Protein AF-A0A930R3D8-F1 (afdb_monomer_lite)

pLDDT: mean 82.67, std 10.25, range [53.41, 97.69]

Structure (mmCIF, N/CA/C/O backbone):
data_AF-A0A930R3D8-F1
#
_entry.id   AF-A0A930R3D8-F1
#
loop_
_atom_site.group_PDB
_atom_site.id
_atom_site.type_symbol
_atom_site.label_atom_id
_atom_site.label_alt_id
_atom_site.label_comp_id
_atom_site.label_asym_id
_atom_site.label_entity_id
_atom_site.label_seq_id
_atom_site.pdbx_PDB_ins_code
_atom_site.Cartn_x
_atom_site.Cartn_y
_atom_site.Cartn_z
_atom_site.occupancy
_atom_site.B_iso_or_equiv
_atom_site.auth_seq_id
_atom_site.auth_comp_id
_atom_site.auth_asym_id
_atom_site.auth_atom_id
_atom_site.pdbx_PDB_model_num
ATOM 1 N N . MET A 1 1 ? -7.632 3.410 47.310 1.00 60.22 1 MET A N 1
ATOM 2 C CA . MET A 1 1 ? -8.376 2.589 46.324 1.00 60.22 1 MET A CA 1
ATOM 3 C C . MET A 1 1 ? -9.892 2.820 46.321 1.00 60.22 1 MET A C 1
ATOM 5 O O . MET A 1 1 ? -10.456 2.815 45.239 1.00 60.22 1 MET A O 1
ATOM 9 N N . MET A 1 2 ? -10.563 3.081 47.457 1.00 71.50 2 MET A N 1
ATOM 10 C CA . MET A 1 2 ? -12.026 3.315 47.477 1.00 71.50 2 MET A CA 1
ATOM 11 C C . MET A 1 2 ? -12.490 4.517 46.636 1.00 71.50 2 MET A C 1
ATOM 13 O O . MET A 1 2 ? -13.449 4.372 45.894 1.00 71.50 2 MET A O 1
ATOM 17 N N . LYS A 1 3 ? -11.764 5.647 46.664 1.00 75.94 3 LYS A N 1
ATOM 18 C CA . LYS A 1 3 ? -12.107 6.866 45.897 1.00 75.94 3 LYS A CA 1
ATOM 19 C C . LYS A 1 3 ? -12.144 6.669 44.377 1.00 75.94 3 LYS A C 1
ATOM 21 O O . LYS A 1 3 ? -12.998 7.232 43.707 1.00 75.94 3 LYS A O 1
ATOM 26 N N . LEU A 1 4 ? -11.218 5.869 43.842 1.00 78.94 4 LEU A N 1
ATOM 27 C CA . LEU A 1 4 ? -11.194 5.535 42.417 1.00 78.94 4 LEU A CA 1
ATOM 28 C C . LEU A 1 4 ? -12.401 4.660 42.063 1.00 78.94 4 LEU A C 1
ATOM 30 O O . LEU A 1 4 ? -13.044 4.865 41.045 1.00 78.94 4 LEU A O 1
ATOM 34 N N . ARG A 1 5 ? -12.742 3.712 42.940 1.00 79.50 5 ARG A N 1
ATOM 35 C CA . ARG A 1 5 ? -13.846 2.776 42.728 1.00 79.50 5 ARG A CA 1
ATOM 36 C C . ARG A 1 5 ? -15.208 3.479 42.729 1.00 79.50 5 ARG A C 1
ATOM 38 O O . ARG A 1 5 ? -15.997 3.218 41.831 1.00 79.50 5 ARG A O 1
ATOM 45 N N . THR A 1 6 ? -15.432 4.407 43.661 1.00 80.00 6 THR A N 1
ATOM 46 C CA . THR A 1 6 ? -16.634 5.258 43.674 1.00 80.00 6 THR A CA 1
ATOM 47 C C . THR A 1 6 ? -16.682 6.170 42.456 1.00 80.00 6 THR A C 1
ATOM 49 O O . THR A 1 6 ? -17.696 6.203 41.779 1.00 80.00 6 THR A O 1
ATOM 52 N N . PHE A 1 7 ? -15.563 6.803 42.082 1.00 82.06 7 PHE A N 1
ATOM 53 C CA . PHE A 1 7 ? -15.510 7.625 40.870 1.00 82.06 7 PHE A CA 1
ATOM 54 C C . PHE A 1 7 ? -15.878 6.834 39.606 1.00 82.06 7 PHE A C 1
ATOM 56 O O . PHE A 1 7 ? -16.653 7.323 38.788 1.00 82.06 7 PHE A O 1
ATOM 63 N N . LEU A 1 8 ? -15.366 5.606 39.451 1.00 82.88 8 LEU A N 1
ATOM 64 C CA . LEU A 1 8 ? -15.753 4.745 38.335 1.00 82.88 8 LEU A CA 1
ATOM 65 C C . LEU A 1 8 ? -17.245 4.413 38.374 1.00 82.88 8 LEU A C 1
ATOM 67 O O . LEU A 1 8 ? -17.882 4.502 37.333 1.00 82.88 8 LEU A O 1
ATOM 71 N N . GLN A 1 9 ? -17.789 4.057 39.542 1.00 83.00 9 GLN A N 1
ATOM 72 C CA . GLN A 1 9 ? -19.203 3.701 39.712 1.00 83.00 9 GLN A CA 1
ATOM 73 C C . GLN A 1 9 ? -20.144 4.867 39.398 1.00 83.00 9 GLN A C 1
ATOM 75 O O . GLN A 1 9 ? -21.097 4.689 38.641 1.00 83.00 9 GLN A O 1
ATOM 80 N N . ASP A 1 10 ? -19.830 6.057 39.903 1.00 90.19 10 ASP A N 1
ATOM 81 C CA . ASP A 1 10 ? -20.633 7.268 39.710 1.00 90.19 10 ASP A CA 1
ATOM 82 C C . ASP A 1 10 ? -20.630 7.729 38.242 1.00 90.19 10 ASP A C 1
ATOM 84 O O . ASP A 1 10 ? -21.551 8.408 37.793 1.00 90.19 10 ASP A O 1
ATOM 88 N N . ASN A 1 11 ? -19.614 7.324 37.470 1.00 91.19 11 ASN A N 1
ATOM 89 C CA . ASN A 1 11 ? -19.412 7.736 36.081 1.00 91.19 11 ASN A CA 1
ATOM 90 C C . ASN A 1 11 ? -19.481 6.568 35.080 1.00 91.19 11 ASN A C 1
ATOM 92 O O . ASN A 1 11 ? -19.023 6.719 33.945 1.00 91.19 11 ASN A O 1
ATOM 96 N N . ILE A 1 12 ? -20.072 5.420 35.451 1.00 92.06 12 ILE A N 1
ATOM 97 C CA . ILE A 1 12 ? -20.160 4.223 34.586 1.00 92.06 12 ILE A CA 1
ATOM 98 C C . ILE A 1 12 ? -20.716 4.566 33.201 1.00 92.06 12 ILE A C 1
ATOM 100 O O . ILE A 1 12 ? -20.154 4.142 32.196 1.00 92.06 12 ILE A O 1
ATOM 104 N N . ALA A 1 13 ? -21.788 5.358 33.128 1.00 90.69 13 ALA A N 1
ATOM 105 C CA . ALA A 1 13 ? -22.415 5.705 31.853 1.00 90.69 13 ALA A CA 1
ATOM 106 C C . ALA A 1 13 ? -21.478 6.518 30.940 1.00 90.69 13 ALA A C 1
ATOM 108 O O . ALA A 1 13 ? -21.364 6.227 29.750 1.00 90.69 13 ALA A O 1
ATOM 109 N N . ALA A 1 14 ? -20.764 7.497 31.502 1.00 92.19 14 ALA A N 1
ATOM 110 C CA . ALA A 1 14 ? -19.800 8.302 30.757 1.00 92.19 14 ALA A CA 1
ATOM 111 C C . ALA A 1 14 ? -18.609 7.455 30.283 1.00 92.19 14 ALA A C 1
ATOM 113 O O . ALA A 1 14 ? -18.182 7.590 29.138 1.00 92.19 14 ALA A O 1
ATOM 114 N N . LEU A 1 15 ? -18.125 6.541 31.129 1.00 93.38 15 LEU A N 1
ATOM 115 C CA . LEU A 1 15 ? -17.050 5.602 30.798 1.00 93.38 15 LEU A CA 1
ATOM 116 C C . LEU A 1 15 ? -17.454 4.609 29.699 1.00 93.38 15 LEU A C 1
ATOM 118 O O . LEU A 1 15 ? -16.655 4.308 28.817 1.00 93.38 15 LEU A O 1
ATOM 122 N N . LEU A 1 16 ? -18.696 4.119 29.716 1.00 95.25 16 LEU A N 1
ATOM 123 C CA . LEU A 1 16 ? -19.223 3.260 28.653 1.00 95.25 16 LEU A CA 1
ATOM 124 C C . LEU A 1 16 ? -19.338 4.017 27.329 1.00 95.25 16 LEU A C 1
ATOM 126 O O . LEU A 1 16 ? -18.991 3.476 26.282 1.00 95.25 16 LEU A O 1
ATOM 130 N N . CYS A 1 17 ? -19.780 5.274 27.371 1.00 95.50 17 CYS A N 1
ATOM 131 C CA . CYS A 1 17 ? -19.905 6.108 26.180 1.00 95.50 17 CYS A CA 1
ATOM 132 C C . CYS A 1 17 ? -18.534 6.409 25.552 1.00 95.50 17 CYS A C 1
ATOM 134 O O . CYS A 1 17 ? -18.353 6.251 24.345 1.00 95.50 17 CYS A O 1
ATOM 136 N N . THR A 1 18 ? -17.532 6.765 26.364 1.00 95.31 18 THR A N 1
ATOM 137 C CA . THR A 1 18 ? -16.163 6.984 25.871 1.00 95.31 18 THR A CA 1
ATOM 138 C C . THR A 1 18 ? -15.526 5.700 25.352 1.00 95.31 18 THR A C 1
ATOM 140 O O . THR A 1 18 ? -14.881 5.734 24.305 1.00 95.31 18 THR A O 1
ATOM 143 N N . ALA A 1 19 ? -15.746 4.559 26.013 1.00 96.25 19 ALA A N 1
ATOM 144 C CA . ALA A 1 19 ? -15.289 3.263 25.517 1.00 96.25 19 ALA A CA 1
ATOM 145 C C . ALA A 1 19 ? -15.926 2.916 24.162 1.00 96.25 19 ALA A C 1
ATOM 147 O O . ALA A 1 19 ? -15.223 2.500 23.243 1.00 96.25 19 ALA A O 1
ATOM 148 N N . LEU A 1 20 ? -17.234 3.143 24.007 1.00 97.38 20 LEU A N 1
ATOM 149 C CA . LEU A 1 20 ? -17.939 2.911 22.748 1.00 97.38 20 LEU A CA 1
ATOM 150 C C . LEU A 1 20 ? -17.390 3.804 21.624 1.00 97.38 20 LEU A C 1
ATOM 152 O O . LEU A 1 20 ? -17.111 3.310 20.533 1.00 97.38 20 LEU A O 1
ATOM 156 N N . LEU A 1 21 ? -17.174 5.094 21.895 1.00 97.69 21 LEU A N 1
ATOM 157 C CA . LEU A 1 21 ? -16.573 6.029 20.938 1.00 97.69 21 LEU A CA 1
ATOM 158 C C . LEU A 1 21 ? -15.154 5.612 20.535 1.00 97.69 21 LEU A C 1
ATOM 160 O O . LEU A 1 21 ? -14.812 5.676 19.352 1.00 97.69 21 LEU A O 1
ATOM 164 N N . ALA A 1 22 ? -14.341 5.153 21.488 1.00 97.50 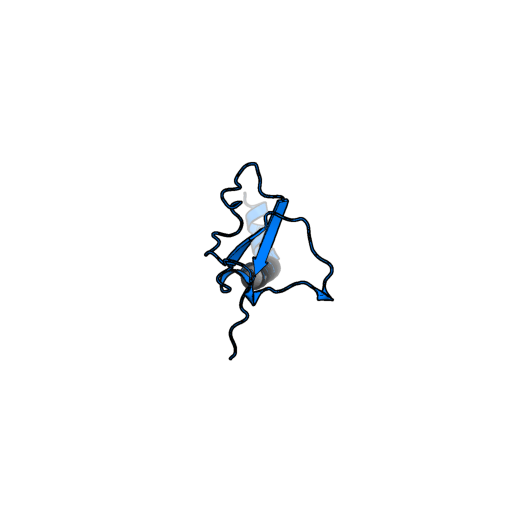22 ALA A N 1
ATOM 165 C CA . ALA A 1 22 ? -13.001 4.650 21.206 1.00 97.50 22 ALA A CA 1
ATOM 166 C C . ALA A 1 22 ? -13.051 3.405 20.309 1.00 97.50 22 ALA A C 1
ATOM 168 O O . ALA A 1 22 ? -12.338 3.343 19.309 1.00 97.50 22 ALA A O 1
ATOM 169 N N . VAL A 1 23 ? -13.938 2.450 20.607 1.00 97.50 23 VAL A N 1
ATOM 170 C CA . VAL A 1 23 ? -14.129 1.240 19.791 1.00 97.50 23 VAL A CA 1
ATOM 171 C C . VAL A 1 23 ? -14.569 1.602 18.374 1.00 97.50 23 VAL A C 1
ATOM 173 O O . VAL A 1 23 ? -13.957 1.136 17.415 1.00 97.50 23 VAL A O 1
ATOM 176 N N 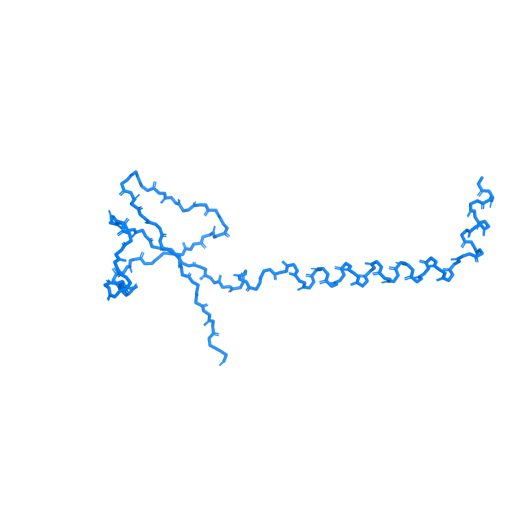. MET A 1 24 ? -15.568 2.473 18.221 1.00 97.38 24 MET A N 1
ATOM 177 C CA . MET A 1 24 ? -16.034 2.925 16.906 1.00 97.38 24 MET A CA 1
ATOM 178 C C . MET A 1 24 ? -14.931 3.637 16.119 1.00 97.38 24 MET A C 1
ATOM 180 O O . MET A 1 24 ? -14.777 3.386 14.926 1.00 97.38 24 MET A O 1
ATOM 184 N N . SER A 1 25 ? -14.123 4.465 16.783 1.00 95.94 25 SER A N 1
ATOM 185 C CA . SER A 1 25 ? -12.984 5.145 16.154 1.00 95.94 25 SER A CA 1
ATOM 186 C C . SER A 1 25 ? -11.921 4.153 15.683 1.00 95.94 25 SER A C 1
ATOM 188 O O . SER A 1 25 ? -11.416 4.278 14.570 1.00 95.94 25 SER A O 1
ATOM 190 N N . ILE A 1 26 ? -11.612 3.132 16.491 1.00 94.94 26 ILE A N 1
ATOM 191 C CA . ILE A 1 26 ? -10.676 2.062 16.117 1.00 94.94 26 ILE A CA 1
ATOM 192 C C . ILE A 1 26 ? -11.223 1.266 14.931 1.00 94.94 26 ILE A C 1
ATOM 194 O O . ILE A 1 26 ? -10.477 0.986 13.998 1.00 94.94 26 ILE A O 1
ATOM 198 N N . ILE A 1 27 ? -12.511 0.915 14.933 1.00 93.06 27 ILE A N 1
ATOM 199 C CA . ILE A 1 27 ? -13.145 0.197 13.819 1.00 93.06 27 ILE A CA 1
ATOM 200 C C . ILE A 1 27 ? -13.086 1.042 12.545 1.00 93.06 27 ILE A C 1
ATOM 202 O O . ILE A 1 27 ? -12.636 0.544 11.516 1.00 93.06 27 ILE A O 1
ATOM 206 N N . ALA A 1 28 ? -13.473 2.317 12.615 1.00 91.44 28 ALA A N 1
ATOM 207 C CA . ALA A 1 28 ? -13.408 3.235 11.483 1.00 91.44 28 ALA A CA 1
ATOM 208 C C . ALA A 1 28 ? -11.976 3.357 10.944 1.00 91.44 28 ALA A C 1
ATOM 210 O O . ALA A 1 28 ? -11.758 3.209 9.744 1.00 91.44 28 ALA A O 1
ATOM 211 N N . TRP A 1 29 ? -10.989 3.525 11.829 1.00 88.25 29 TRP A N 1
ATOM 212 C CA . TRP A 1 29 ? -9.579 3.527 11.449 1.00 88.25 29 TRP A CA 1
ATOM 213 C C . TRP A 1 29 ? -9.199 2.237 10.728 1.00 88.25 29 TRP A C 1
ATOM 215 O O . TRP A 1 29 ? -8.627 2.285 9.645 1.00 88.25 29 TRP A O 1
ATOM 225 N N . ARG A 1 30 ? -9.560 1.075 11.283 1.00 85.88 30 ARG A N 1
ATOM 226 C CA . ARG A 1 30 ? -9.241 -0.242 10.711 1.00 85.88 30 ARG A CA 1
ATOM 227 C C . ARG A 1 30 ? -9.910 -0.480 9.365 1.00 85.88 30 ARG A C 1
ATOM 229 O O . ARG A 1 30 ? -9.295 -1.143 8.544 1.00 85.88 30 ARG A O 1
ATOM 236 N N . LEU A 1 31 ? -11.102 0.062 9.126 1.00 82.25 31 LEU A N 1
ATOM 237 C CA . LEU A 1 31 ? -11.774 0.019 7.823 1.00 82.25 31 LEU A CA 1
ATOM 238 C C . LEU A 1 31 ? -11.111 0.938 6.790 1.00 82.25 31 LEU A C 1
ATOM 240 O O . LEU A 1 31 ? -11.118 0.614 5.609 1.00 82.25 31 LEU A O 1
ATOM 244 N N . LEU A 1 32 ? -10.502 2.041 7.230 1.00 77.12 32 LEU A N 1
ATOM 245 C CA . LEU A 1 32 ? -9.706 2.938 6.383 1.00 77.12 32 LEU A CA 1
ATOM 246 C C . LEU A 1 32 ? -8.256 2.460 6.189 1.00 77.12 32 LEU A C 1
ATOM 248 O O . LEU A 1 32 ? -7.570 2.930 5.289 1.00 77.12 32 LEU A O 1
ATOM 252 N N . THR A 1 33 ? -7.762 1.558 7.046 1.00 68.06 33 THR A N 1
ATOM 253 C CA . THR A 1 33 ? -6.365 1.095 7.025 1.00 68.06 33 THR A CA 1
ATOM 254 C C . THR A 1 33 ? -6.014 0.140 5.874 1.00 68.06 33 THR A C 1
ATOM 256 O O . THR A 1 33 ? -4.862 0.205 5.437 1.00 68.06 33 THR A O 1
ATOM 259 N N . PRO A 1 34 ? -6.875 -0.779 5.376 1.00 65.81 34 PRO A N 1
ATOM 260 C CA . PRO A 1 34 ? -6.523 -1.516 4.173 1.00 65.81 34 PRO A CA 1
ATOM 261 C C . PRO A 1 34 ? -6.379 -0.504 3.039 1.00 65.81 34 PRO A C 1
ATOM 263 O O . PRO A 1 34 ? -7.364 0.084 2.603 1.00 65.81 34 PRO A O 1
ATOM 266 N N . SER A 1 35 ? -5.138 -0.295 2.586 1.00 58.75 35 SER A N 1
ATOM 267 C CA . SER A 1 35 ? -4.891 0.398 1.326 1.00 58.75 35 SER A CA 1
ATOM 268 C C . SER A 1 35 ? -5.742 -0.323 0.274 1.00 58.75 35 SER A C 1
ATOM 270 O O . SER A 1 35 ? -5.598 -1.547 0.136 1.00 58.75 35 SER A O 1
ATOM 272 N N . PRO A 1 36 ? -6.640 0.391 -0.428 1.00 57.59 36 PRO A N 1
ATOM 273 C CA . PRO A 1 36 ? -7.393 -0.168 -1.551 1.00 5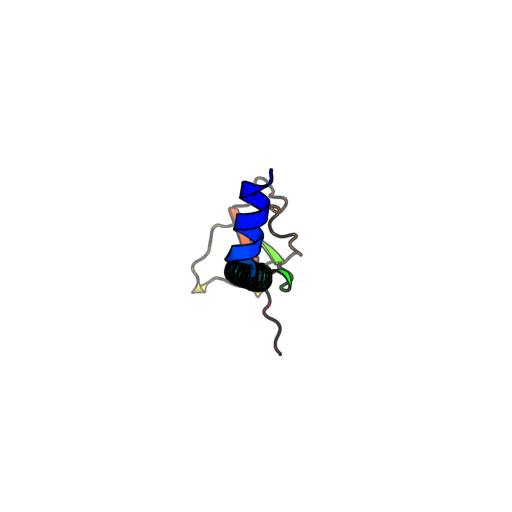7.59 36 PRO A CA 1
ATOM 274 C C . PRO A 1 36 ? -6.461 -0.872 -2.551 1.00 57.59 36 PRO A C 1
ATOM 276 O O . PRO A 1 36 ? -6.826 -1.865 -3.174 1.00 57.59 36 PRO A O 1
ATOM 279 N N . ASP A 1 37 ? -5.215 -0.408 -2.614 1.00 53.41 37 ASP A N 1
ATOM 280 C CA . ASP A 1 37 ? -4.179 -0.852 -3.535 1.00 53.41 37 ASP A CA 1
ATOM 281 C C . ASP A 1 37 ? -3.543 -2.191 -3.143 1.00 53.41 37 ASP A C 1
ATOM 283 O O . ASP A 1 37 ? -2.902 -2.816 -3.979 1.00 53.41 37 ASP A O 1
ATOM 287 N N . ARG A 1 38 ? -3.742 -2.701 -1.913 1.00 54.44 38 ARG A N 1
ATOM 288 C CA . ARG A 1 38 ? -3.205 -4.021 -1.509 1.00 54.44 38 ARG A CA 1
ATOM 289 C C . ARG A 1 38 ? -3.831 -5.177 -2.299 1.00 54.44 38 ARG A C 1
ATOM 291 O O . ARG A 1 38 ? -3.272 -6.268 -2.325 1.00 54.44 38 ARG A O 1
ATOM 298 N N . GLN A 1 39 ? -4.998 -4.957 -2.903 1.00 61.09 39 GLN A N 1
ATOM 299 C CA . GLN A 1 39 ? -5.644 -5.938 -3.779 1.00 61.09 39 GLN A CA 1
ATOM 300 C C . GLN A 1 39 ? -5.184 -5.832 -5.236 1.00 61.09 39 GLN A C 1
ATOM 302 O O . GLN A 1 39 ? -5.402 -6.763 -6.009 1.00 61.09 39 GLN A O 1
ATOM 307 N N . LEU A 1 40 ? -4.549 -4.726 -5.617 1.00 74.44 40 LEU A N 1
ATOM 308 C CA . LEU A 1 40 ? -4.041 -4.525 -6.964 1.00 74.44 40 LEU A CA 1
ATOM 309 C C . LEU A 1 40 ? -2.667 -5.188 -7.036 1.00 74.44 40 LEU A C 1
ATOM 311 O O . LEU A 1 40 ? -1.770 -4.829 -6.280 1.00 74.44 40 LEU A O 1
ATOM 315 N N . THR A 1 41 ? -2.505 -6.171 -7.921 1.00 80.94 41 THR A N 1
ATOM 316 C CA . THR A 1 41 ? -1.198 -6.805 -8.139 1.00 80.94 41 THR A CA 1
ATOM 317 C C . THR A 1 41 ? -0.343 -5.830 -8.943 1.00 80.94 41 THR A C 1
ATOM 319 O O . THR A 1 41 ? -0.627 -5.639 -10.129 1.00 80.94 41 THR A O 1
ATOM 322 N N . PRO A 1 42 ? 0.656 -5.161 -8.339 1.00 87.12 42 PRO A N 1
ATOM 323 C CA . PRO A 1 42 ? 1.437 -4.196 -9.078 1.00 87.12 42 PRO A CA 1
ATOM 324 C C . PRO A 1 42 ? 2.409 -4.914 -10.006 1.00 87.12 42 PRO A C 1
ATOM 326 O O . PRO A 1 42 ? 2.912 -6.005 -9.718 1.00 87.12 42 PRO A O 1
ATOM 329 N N . THR A 1 43 ? 2.724 -4.249 -11.104 1.00 90.81 43 THR A N 1
ATOM 330 C CA . THR A 1 43 ? 3.817 -4.632 -11.990 1.00 90.81 43 THR A CA 1
ATOM 331 C C . THR A 1 43 ? 4.774 -3.466 -12.152 1.00 90.81 43 THR A C 1
ATOM 333 O O . THR A 1 43 ? 4.408 -2.302 -11.965 1.00 90.81 43 THR A O 1
ATOM 336 N N . TYR A 1 44 ? 6.021 -3.779 -12.475 1.00 90.94 44 TYR A N 1
ATOM 337 C CA . TYR A 1 44 ? 7.033 -2.784 -12.775 1.00 90.94 44 TYR A CA 1
ATOM 338 C C . TYR A 1 44 ? 7.741 -3.111 -14.082 1.00 90.94 44 TYR A C 1
ATOM 340 O O . TYR A 1 44 ? 7.832 -4.272 -14.477 1.00 90.94 44 TYR A O 1
ATOM 348 N N . ALA A 1 45 ? 8.257 -2.085 -14.743 1.00 90.44 45 ALA A N 1
ATOM 349 C CA . ALA A 1 45 ? 9.131 -2.234 -15.892 1.00 90.44 45 ALA A CA 1
ATOM 350 C C . ALA A 1 45 ? 10.355 -1.337 -15.722 1.00 90.44 45 ALA A C 1
ATOM 352 O O . ALA A 1 45 ? 10.252 -0.201 -15.252 1.00 90.44 45 ALA A O 1
ATOM 353 N N . LEU A 1 46 ? 11.516 -1.859 -16.100 1.00 88.25 46 LEU A N 1
ATOM 354 C CA . LEU A 1 46 ? 12.756 -1.094 -16.153 1.00 88.25 46 LEU A CA 1
ATOM 355 C C . LEU A 1 46 ? 12.863 -0.427 -17.523 1.00 88.25 46 LEU A C 1
ATOM 357 O O . LEU A 1 46 ? 12.460 -1.012 -18.530 1.00 88.25 46 LEU A O 1
ATOM 361 N N . ALA A 1 47 ? 13.410 0.781 -17.557 1.00 81.94 47 ALA A N 1
ATOM 362 C CA . ALA A 1 47 ? 13.746 1.445 -18.802 1.00 81.94 47 ALA A CA 1
ATOM 363 C C . ALA A 1 47 ? 15.168 1.991 -18.775 1.00 81.94 47 ALA A C 1
ATOM 365 O O . ALA A 1 47 ? 15.593 2.648 -17.819 1.00 81.94 47 ALA A O 1
ATOM 366 N N . ASP A 1 48 ? 15.864 1.741 -19.879 1.00 74.31 48 ASP A N 1
ATOM 367 C CA . ASP A 1 48 ? 17.251 2.152 -20.105 1.00 74.31 48 ASP A CA 1
ATOM 368 C C . ASP A 1 48 ? 17.355 3.646 -20.449 1.00 74.31 48 ASP A C 1
ATOM 370 O O . ASP A 1 48 ? 18.418 4.255 -20.359 1.00 74.31 48 ASP A O 1
ATOM 374 N N . THR A 1 49 ? 16.236 4.264 -20.833 1.00 69.69 49 THR A N 1
ATOM 375 C CA . THR A 1 49 ? 16.142 5.686 -21.166 1.00 69.69 49 THR A CA 1
ATOM 376 C C . THR A 1 49 ? 15.256 6.427 -20.176 1.00 69.69 49 THR A C 1
ATOM 378 O O . THR A 1 49 ? 14.229 5.911 -19.728 1.00 69.69 49 THR A O 1
ATOM 381 N N . ALA A 1 50 ? 15.628 7.673 -19.878 1.00 69.69 50 ALA A N 1
ATOM 382 C CA . ALA A 1 50 ? 14.805 8.581 -19.087 1.00 69.69 50 ALA A CA 1
ATOM 383 C C . ALA A 1 50 ? 13.413 8.789 -19.719 1.00 69.69 50 ALA A C 1
ATOM 385 O O . ALA A 1 50 ? 13.222 8.564 -20.915 1.00 69.69 50 ALA A O 1
ATOM 386 N N . LEU A 1 51 ? 12.459 9.222 -18.888 1.00 71.31 51 LEU A N 1
ATOM 387 C CA . LEU A 1 51 ? 11.043 9.410 -19.218 1.00 71.31 51 LEU A CA 1
ATOM 388 C C . LEU A 1 51 ? 10.840 10.052 -20.610 1.00 71.31 51 LEU A C 1
ATOM 390 O O . LEU A 1 51 ? 11.192 11.224 -20.778 1.00 71.31 51 LEU A O 1
ATOM 394 N N . PRO A 1 52 ? 10.283 9.327 -21.604 1.00 74.94 52 PRO A N 1
ATOM 395 C CA . PRO A 1 52 ? 9.982 9.913 -22.898 1.00 74.94 52 PRO A CA 1
ATOM 396 C C . PRO A 1 52 ? 8.828 10.917 -22.760 1.00 74.94 52 PRO A C 1
ATOM 398 O O . PRO A 1 52 ? 8.055 10.861 -21.794 1.00 74.94 52 PRO A O 1
ATOM 401 N N . PRO A 1 53 ? 8.664 11.837 -23.723 1.00 81.06 53 PRO A N 1
ATOM 402 C CA . PRO A 1 53 ? 7.460 12.650 -23.811 1.00 81.06 53 PRO A CA 1
ATOM 403 C C . PRO A 1 53 ? 6.202 11.773 -23.751 1.00 81.06 53 PRO A C 1
ATOM 405 O O . PRO A 1 53 ? 6.163 10.706 -24.356 1.00 81.06 53 PRO A O 1
ATOM 408 N N . LEU A 1 54 ? 5.146 12.229 -23.067 1.00 77.44 54 LEU A N 1
ATOM 409 C CA . LEU A 1 54 ? 3.937 11.418 -22.845 1.00 77.44 54 LEU A CA 1
ATOM 410 C C . LEU A 1 54 ? 3.306 10.887 -24.148 1.00 77.44 54 LEU A C 1
ATOM 412 O O . LEU A 1 54 ? 2.727 9.808 -24.148 1.00 77.44 54 LEU A O 1
ATOM 416 N N . HIS A 1 55 ? 3.432 11.623 -25.258 1.00 83.19 55 HIS A N 1
ATOM 417 C CA . HIS A 1 55 ? 2.917 11.203 -26.566 1.00 83.19 55 HIS A CA 1
ATOM 418 C C . HIS A 1 55 ? 3.688 10.025 -27.183 1.00 83.19 55 HIS A C 1
ATOM 420 O O . HIS A 1 55 ? 3.114 9.270 -27.963 1.00 83.19 55 HIS A O 1
ATOM 426 N N . ASP A 1 56 ? 4.951 9.852 -26.800 1.00 81.38 56 ASP A N 1
ATOM 427 C CA . ASP A 1 56 ? 5.821 8.758 -27.234 1.00 81.38 56 ASP A CA 1
ATOM 428 C C . ASP A 1 56 ? 5.859 7.615 -26.208 1.00 81.38 56 ASP A C 1
ATOM 430 O O . ASP A 1 56 ? 6.531 6.604 -26.419 1.00 81.38 56 ASP A O 1
ATOM 434 N N . PHE A 1 57 ? 5.149 7.746 -25.081 1.00 84.62 57 PHE A N 1
ATOM 435 C CA . PHE A 1 57 ? 5.103 6.706 -24.063 1.00 84.62 57 PHE A CA 1
ATOM 436 C C . PHE A 1 57 ? 4.262 5.520 -24.543 1.00 84.62 57 PHE A C 1
ATOM 438 O O . PHE A 1 57 ? 3.059 5.625 -24.787 1.00 84.62 57 PHE A O 1
ATOM 445 N N . ARG A 1 58 ? 4.913 4.362 -24.651 1.00 85.56 58 ARG A N 1
ATOM 446 C CA . ARG A 1 58 ? 4.322 3.108 -25.123 1.00 85.56 58 ARG A CA 1
ATOM 447 C C . ARG A 1 58 ? 4.427 2.048 -24.036 1.00 85.56 58 ARG A C 1
ATOM 449 O O . ARG A 1 58 ? 5.420 1.332 -23.952 1.00 85.56 58 ARG A O 1
ATOM 456 N N . ALA A 1 59 ? 3.398 1.960 -23.190 1.00 85.38 59 ALA A N 1
ATOM 457 C CA . ALA A 1 59 ? 3.328 0.965 -22.115 1.00 85.38 59 ALA A CA 1
ATOM 458 C C . ALA A 1 59 ? 3.379 -0.479 -22.646 1.00 85.38 59 ALA A C 1
ATOM 460 O O . ALA A 1 59 ? 3.908 -1.364 -21.983 1.00 85.38 59 ALA A O 1
ATOM 461 N N . ASP A 1 60 ? 2.858 -0.702 -23.854 1.00 86.25 60 ASP A N 1
ATOM 462 C CA . ASP A 1 60 ? 2.866 -1.976 -24.576 1.00 86.25 60 ASP A CA 1
ATOM 463 C C . ASP A 1 60 ? 4.270 -2.419 -25.018 1.00 86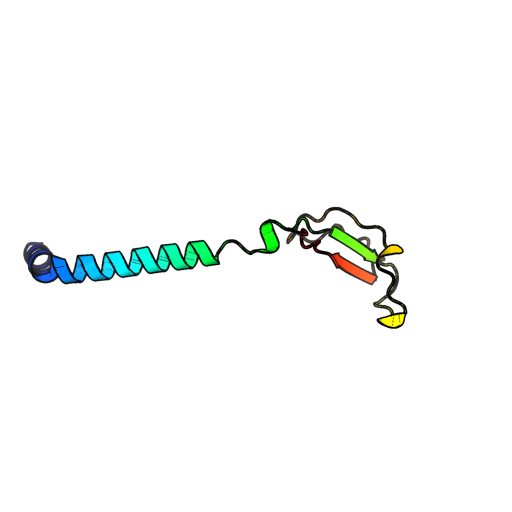.25 60 ASP A C 1
ATOM 465 O O . ASP A 1 60 ? 4.498 -3.608 -25.219 1.00 86.25 60 ASP A O 1
ATOM 469 N N . ALA A 1 61 ? 5.215 -1.484 -25.147 1.00 87.69 61 ALA A N 1
ATOM 470 C CA . ALA A 1 61 ? 6.596 -1.778 -25.528 1.00 87.69 61 ALA A CA 1
ATOM 471 C C . ALA A 1 61 ? 7.496 -2.153 -24.334 1.00 87.69 61 ALA A C 1
ATOM 473 O O . ALA A 1 61 ? 8.643 -2.554 -24.535 1.00 87.69 61 ALA A O 1
ATOM 474 N N . LEU A 1 62 ? 7.006 -2.008 -23.098 1.00 88.00 62 LEU A N 1
ATOM 475 C CA . LEU A 1 62 ? 7.762 -2.286 -21.879 1.00 88.00 62 LEU A CA 1
ATOM 476 C C . LEU A 1 62 ? 7.641 -3.756 -21.457 1.00 88.00 62 LEU A C 1
ATOM 478 O O . LEU A 1 62 ? 6.595 -4.389 -21.601 1.00 88.00 62 LEU A O 1
ATOM 482 N N . VAL A 1 63 ? 8.714 -4.287 -20.865 1.00 89.56 63 VAL A N 1
ATOM 483 C CA . VAL A 1 63 ? 8.721 -5.634 -20.282 1.00 89.56 63 VAL A CA 1
ATOM 484 C C . VAL A 1 63 ? 8.285 -5.550 -18.820 1.00 89.56 63 VAL A C 1
ATOM 486 O O . VAL A 1 63 ? 9.082 -5.221 -17.939 1.00 89.56 63 VAL A O 1
ATOM 489 N N . TRP A 1 64 ? 7.008 -5.843 -18.574 1.00 91.25 64 TRP A N 1
ATOM 490 C CA . TRP A 1 64 ? 6.402 -5.819 -17.242 1.00 91.25 64 TRP A CA 1
ATOM 491 C C . TRP A 1 64 ? 6.737 -7.070 -16.429 1.00 91.25 64 TRP A C 1
ATOM 493 O O . TRP A 1 64 ? 6.698 -8.192 -16.933 1.00 91.25 64 TRP A O 1
ATOM 503 N N . GLN A 1 65 ? 7.030 -6.870 -15.149 1.00 90.94 65 GLN A N 1
ATOM 504 C CA . GLN A 1 65 ? 7.364 -7.913 -14.185 1.00 90.94 65 GLN A CA 1
ATOM 505 C C . GLN A 1 65 ? 6.522 -7.746 -12.912 1.00 90.94 65 GLN A C 1
ATOM 507 O O . GLN A 1 65 ? 6.202 -6.612 -12.547 1.00 90.94 65 GLN A O 1
ATOM 512 N N . PRO A 1 66 ? 6.155 -8.840 -12.217 1.00 89.56 66 PRO A N 1
ATOM 513 C CA . PRO A 1 66 ? 5.455 -8.759 -10.936 1.00 89.56 66 PRO A CA 1
ATOM 514 C C . PRO A 1 66 ? 6.248 -7.943 -9.915 1.00 89.56 66 PRO A C 1
ATOM 516 O O . PRO A 1 66 ? 7.465 -8.100 -9.815 1.00 89.56 66 PRO A O 1
ATOM 519 N N . TYR A 1 67 ? 5.564 -7.101 -9.142 1.00 88.25 67 TYR A N 1
ATOM 520 C CA . TYR A 1 67 ? 6.205 -6.228 -8.166 1.00 88.25 67 TYR A CA 1
ATOM 521 C C . TYR A 1 67 ? 5.755 -6.519 -6.732 1.00 88.25 67 TYR A C 1
ATOM 523 O O . TYR A 1 67 ? 4.568 -6.443 -6.420 1.00 88.25 67 TYR A O 1
ATOM 531 N N . ASP A 1 68 ? 6.711 -6.783 -5.838 1.00 84.25 68 ASP A N 1
ATOM 532 C CA . ASP A 1 68 ? 6.463 -6.923 -4.397 1.00 84.25 68 ASP A CA 1
ATOM 533 C C . ASP A 1 68 ? 6.519 -5.553 -3.692 1.00 84.25 68 ASP A C 1
ATOM 535 O O . ASP A 1 68 ? 7.439 -5.229 -2.939 1.00 84.25 68 ASP A O 1
ATOM 539 N N . TYR A 1 69 ? 5.549 -4.689 -4.003 1.00 79.56 69 TYR A N 1
ATOM 540 C CA . TYR A 1 69 ? 5.464 -3.346 -3.423 1.00 79.56 69 TYR A CA 1
ATOM 541 C C . TYR A 1 69 ? 5.253 -3.400 -1.893 1.00 79.56 69 TYR A C 1
ATOM 543 O O . TYR A 1 69 ? 4.402 -4.157 -1.421 1.00 79.56 69 TYR A O 1
ATOM 551 N N . PRO A 1 70 ? 5.926 -2.547 -1.092 1.00 81.56 70 PRO A N 1
ATOM 552 C CA . PRO A 1 70 ? 6.773 -1.418 -1.488 1.00 81.56 70 PRO A CA 1
ATOM 553 C C . PRO A 1 70 ? 8.278 -1.714 -1.500 1.00 81.56 70 PRO A C 1
ATOM 555 O O . PRO A 1 70 ? 9.069 -0.768 -1.504 1.00 81.56 70 PRO A O 1
ATOM 558 N N . ALA A 1 71 ? 8.698 -2.981 -1.445 1.00 85.69 71 ALA A N 1
ATOM 559 C CA . ALA A 1 71 ? 10.120 -3.301 -1.472 1.00 85.69 71 ALA A CA 1
ATOM 560 C C . ALA A 1 71 ? 10.707 -2.851 -2.820 1.00 85.69 71 ALA A C 1
ATOM 562 O O . ALA A 1 71 ? 10.138 -3.197 -3.846 1.00 85.69 71 ALA A O 1
ATOM 563 N N . PRO A 1 72 ? 11.806 -2.078 -2.857 1.00 80.75 72 PRO A N 1
ATOM 564 C CA . PRO A 1 72 ? 12.366 -1.607 -4.117 1.00 80.75 72 PRO A CA 1
ATOM 565 C C . PRO A 1 72 ? 12.774 -2.801 -4.996 1.00 80.75 72 PRO A C 1
ATOM 567 O O . PRO A 1 72 ? 13.372 -3.753 -4.483 1.00 80.75 72 PRO A O 1
ATOM 570 N N . PRO A 1 73 ? 12.475 -2.771 -6.308 1.00 80.88 73 PRO A N 1
ATOM 571 C CA . PRO A 1 73 ? 12.854 -3.855 -7.201 1.00 80.88 73 PRO A CA 1
ATOM 572 C C . PRO A 1 73 ? 14.385 -3.918 -7.341 1.00 80.88 73 PRO A C 1
ATOM 574 O O . PRO A 1 73 ? 15.072 -2.929 -7.069 1.00 80.88 73 PRO A O 1
ATOM 577 N N . PRO A 1 74 ? 14.957 -5.054 -7.770 1.00 82.69 74 PRO A N 1
ATOM 578 C CA . PRO A 1 74 ? 16.381 -5.129 -8.072 1.00 82.69 74 PRO A CA 1
ATOM 579 C C . PRO A 1 74 ? 16.706 -4.196 -9.247 1.00 82.69 74 PRO A C 1
ATOM 581 O O . PRO A 1 74 ? 16.243 -4.414 -10.365 1.00 82.69 74 PRO A O 1
ATOM 584 N N . LEU A 1 75 ? 17.492 -3.150 -8.981 1.00 82.38 75 LEU A N 1
ATOM 585 C CA . LEU A 1 75 ? 17.878 -2.138 -9.965 1.00 82.38 75 LEU A CA 1
ATOM 586 C C . LEU A 1 75 ? 19.288 -2.433 -10.494 1.00 82.38 75 LEU A C 1
ATOM 588 O O . LEU A 1 75 ? 20.252 -2.271 -9.741 1.00 82.38 75 LEU A O 1
ATOM 592 N N . PRO A 1 76 ? 19.444 -2.859 -11.761 1.00 80.62 76 PRO A N 1
ATOM 593 C CA . PRO A 1 76 ? 20.745 -2.853 -12.413 1.00 80.62 76 PRO A CA 1
ATOM 594 C C . PRO A 1 76 ? 21.334 -1.439 -12.431 1.00 80.62 76 PRO A C 1
ATOM 596 O O . PRO A 1 76 ? 20.594 -0.464 -12.568 1.00 80.62 76 PRO A O 1
ATOM 599 N N . THR A 1 77 ? 22.662 -1.336 -12.341 1.00 76.00 77 THR A N 1
ATOM 600 C CA . THR A 1 77 ? 23.411 -0.065 -12.295 1.00 76.00 77 THR A CA 1
ATOM 601 C C . THR A 1 77 ? 23.077 0.883 -13.451 1.00 76.00 77 THR A C 1
ATOM 603 O O . THR A 1 77 ? 23.131 2.096 -13.277 1.00 76.00 77 THR A O 1
ATOM 606 N N . ASP A 1 78 ? 22.678 0.330 -14.597 1.00 76.94 78 ASP A N 1
ATOM 607 C CA . ASP A 1 78 ? 22.403 1.073 -15.830 1.00 76.94 78 ASP A CA 1
ATOM 608 C C . ASP A 1 78 ? 20.915 1.447 -16.002 1.00 76.94 78 ASP A C 1
ATOM 610 O O . ASP A 1 78 ? 20.515 1.963 -17.043 1.00 76.94 78 ASP A O 1
ATOM 614 N N . THR A 1 79 ? 20.073 1.205 -14.989 1.00 77.12 79 THR A N 1
ATOM 615 C CA . THR A 1 79 ? 18.639 1.536 -15.047 1.00 77.12 79 THR A CA 1
ATOM 616 C C . THR A 1 79 ? 18.428 3.043 -14.922 1.00 77.12 79 THR A C 1
ATOM 618 O O . THR A 1 79 ? 18.729 3.629 -13.880 1.00 77.12 79 THR A O 1
ATOM 621 N N . ALA A 1 80 ? 17.831 3.672 -15.936 1.00 81.31 80 ALA A N 1
ATOM 622 C CA . ALA A 1 80 ? 17.521 5.101 -15.909 1.00 81.31 80 ALA A CA 1
ATOM 623 C C . ALA A 1 80 ? 16.179 5.410 -15.225 1.00 81.31 80 ALA A C 1
ATOM 625 O O . ALA A 1 80 ? 16.041 6.447 -14.573 1.00 81.31 80 ALA A O 1
ATOM 626 N N . ALA A 1 81 ? 15.183 4.533 -15.374 1.00 84.25 81 ALA A N 1
ATOM 627 C CA . ALA A 1 81 ? 13.854 4.726 -14.803 1.00 84.25 81 ALA A CA 1
ATOM 628 C C . ALA A 1 81 ? 13.158 3.403 -14.445 1.00 84.25 81 ALA A C 1
ATOM 630 O O . ALA A 1 81 ? 13.408 2.356 -15.044 1.00 84.25 81 ALA A O 1
ATOM 631 N N . VAL A 1 82 ? 12.233 3.488 -13.485 1.00 87.38 82 VAL A N 1
ATOM 632 C CA . VAL A 1 82 ? 11.312 2.410 -13.107 1.00 87.38 82 VAL A CA 1
ATOM 633 C C . VAL A 1 82 ? 9.891 2.899 -13.336 1.00 87.38 82 VAL A C 1
ATOM 635 O O . VAL A 1 82 ? 9.471 3.891 -12.738 1.00 87.38 82 VAL A O 1
ATOM 638 N N . TYR A 1 83 ? 9.148 2.195 -14.178 1.00 87.88 83 TYR A N 1
ATOM 639 C CA . TYR A 1 83 ? 7.716 2.400 -14.356 1.00 87.88 83 TYR A CA 1
ATOM 640 C C . TYR A 1 83 ? 6.942 1.450 -13.458 1.00 87.88 83 TYR A C 1
ATOM 642 O O . TYR A 1 83 ? 7.326 0.293 -13.311 1.00 87.88 83 TYR A O 1
ATOM 650 N N . LEU A 1 84 ? 5.845 1.936 -12.883 1.00 89.12 84 LEU A N 1
ATOM 651 C CA . LEU A 1 84 ? 4.932 1.156 -12.054 1.00 89.12 84 LEU A CA 1
ATOM 652 C C . LEU A 1 84 ? 3.544 1.178 -12.682 1.00 89.12 84 LEU A C 1
ATOM 654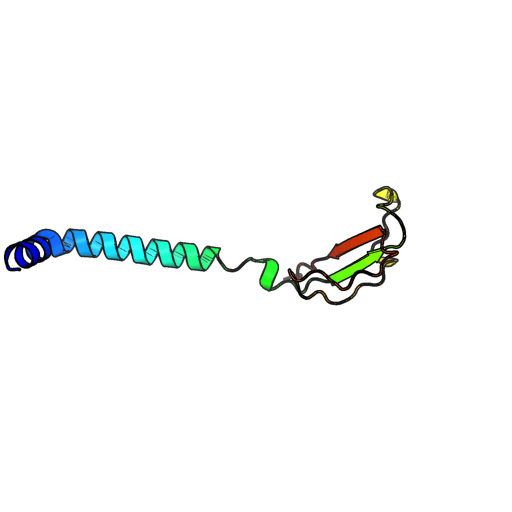 O O . LEU A 1 84 ? 3.101 2.219 -13.169 1.00 89.12 84 LEU A O 1
ATOM 658 N N . SER A 1 85 ? 2.865 0.038 -12.654 1.00 87.81 85 SER A N 1
ATOM 659 C CA . SER A 1 85 ? 1.500 -0.104 -13.143 1.00 87.81 85 SER A CA 1
ATOM 660 C C . SER A 1 85 ? 0.664 -0.912 -12.159 1.00 87.81 85 SER A C 1
ATOM 662 O O . SER A 1 85 ? 1.123 -1.911 -11.601 1.00 87.81 85 SER A O 1
ATOM 664 N N . TRP A 1 86 ? -0.578 -0.474 -11.976 1.00 88.19 86 TRP A N 1
ATOM 665 C CA . TRP A 1 86 ? -1.608 -1.180 -11.227 1.00 88.19 86 TRP A CA 1
ATOM 666 C C . TRP A 1 86 ? -2.798 -1.386 -12.154 1.00 88.19 86 TRP A C 1
ATOM 668 O O . TRP A 1 86 ? -3.338 -0.424 -12.702 1.00 88.19 86 TRP A O 1
ATOM 678 N N . GLU A 1 87 ? -3.212 -2.636 -12.326 1.00 83.00 87 GLU A N 1
ATOM 679 C CA . GLU A 1 87 ? -4.407 -2.958 -13.096 1.00 83.00 87 GLU A CA 1
ATOM 680 C C . GLU A 1 87 ? -5.633 -2.865 -12.191 1.00 83.00 87 GLU A C 1
ATOM 682 O O . GLU A 1 87 ? -5.766 -3.632 -11.238 1.00 83.00 87 GLU A O 1
ATOM 687 N N . ILE A 1 88 ? -6.523 -1.912 -12.481 1.00 80.44 88 ILE A N 1
ATOM 688 C CA . ILE A 1 88 ? -7.804 -1.790 -11.784 1.00 80.44 88 ILE A CA 1
ATOM 689 C C . ILE A 1 88 ? -8.742 -2.846 -12.378 1.00 80.44 88 ILE A C 1
ATOM 691 O O . ILE A 1 88 ? -9.085 -2.733 -13.557 1.00 80.44 88 ILE A O 1
ATOM 695 N N . PRO A 1 89 ? -9.171 -3.860 -11.607 1.00 72.88 89 PRO A N 1
ATOM 696 C CA . PRO A 1 89 ? -10.039 -4.902 -12.130 1.00 72.88 89 PRO A CA 1
ATOM 697 C C . PRO A 1 89 ? -11.364 -4.299 -12.605 1.00 72.88 89 PRO A C 1
ATOM 699 O O . PRO A 1 89 ? -11.997 -3.507 -11.901 1.00 72.88 89 PRO A O 1
ATOM 702 N N . HIS A 1 90 ? -11.792 -4.687 -13.804 1.00 73.38 90 HIS A N 1
ATOM 703 C CA . HIS A 1 90 ? -13.135 -4.390 -14.284 1.00 73.38 90 HIS A CA 1
ATOM 704 C C . HIS A 1 90 ? -14.135 -5.273 -13.524 1.00 73.38 90 HIS A C 1
ATOM 706 O O . HIS A 1 90 ? -13.979 -6.493 -13.486 1.00 73.38 90 HIS A O 1
ATOM 712 N N . THR A 1 91 ? -15.118 -4.636 -12.882 1.00 62.00 91 THR A N 1
ATOM 713 C CA . THR A 1 91 ? -16.254 -5.288 -12.204 1.00 62.00 91 THR A CA 1
ATOM 714 C C . THR A 1 91 ? -17.172 -5.996 -13.182 1.00 62.00 91 THR A C 1
ATOM 716 O O . THR A 1 91 ? -17.462 -5.367 -14.227 1.00 62.00 91 THR A O 1
#

Rad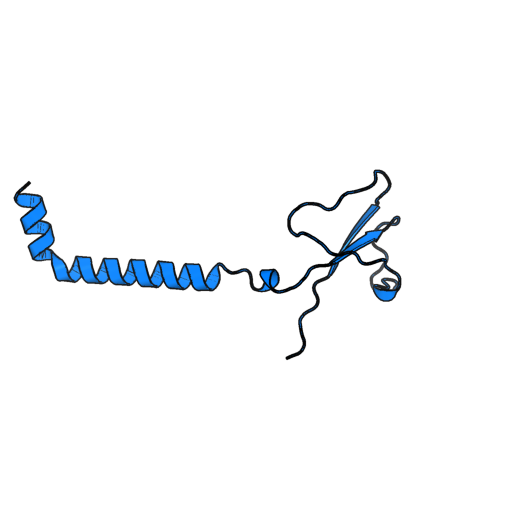ius of gyration: 25.6 Å; chains: 1; bounding box: 46×21×75 Å

Foldseek 3Di:
DVVVVVVCVVCVVVVVVVVVVVVVVVVVVVVVPPDPCVPWFKKKFFDLDPDDDPVPDDPVPTDIDTDPPPPDDDDDPSTPDMDMDTDDDDD

Sequence (91 aa):
MMKLRTFLQDNIAALLCTALLAVMSIIAWRLLTPSPDRQLTPTYALADTALPPLHDFRADALVWQPYDYPAPPPLPTDTAAVYLSWEIPHT

Secondary structure (DSSP, 8-state):
-HHHHHHHHHTHHHHHHHHHHHHHHHHHHHHH-S-GGGGS-EEEEEESS----GGG--GGGS--EE--TTSPP---TT--EEEEEE-----